Protein AF-H9VU49-F1 (afdb_monomer_lite)

Radius of gyration: 14.37 Å; chains: 1; bounding box: 32×24×34 Å

Foldseek 3Di:
DADPVRLQVVQVVVVHHPVNSVVVVCVLQFDKDFLVVCVCQLAPVPNPRHHNPVDDPVVSVVSCVQNPNDDNRRPIDRSHD

pLDDT: mean 96.53, std 3.62, range [72.75, 98.81]

Secondary structure (DSSP, 8-state):
---HHHHHHHHHTTT--HHHHHHHHGGGGSSEEEHHHHHHHHH-TTSSS---TTS-HHHHHHHHHHS-SSS-TT-EEES--

InterPro domains:
  IPR000823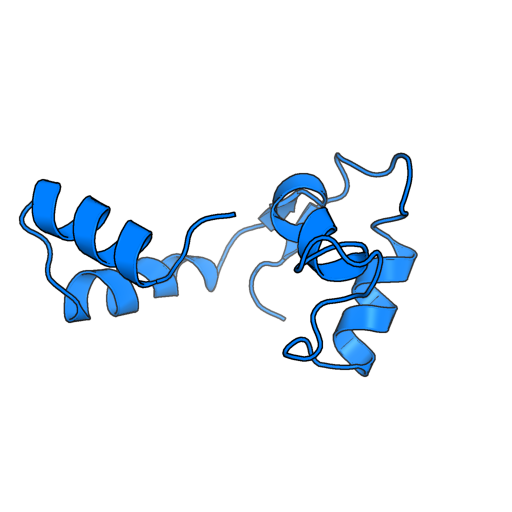 Plant peroxidase [PTHR31388] (1-80)
  IPR002016 Haem peroxidase [PF00141] (2-80)
  IPR002016 Haem peroxidase [PS50873] (1-81)
  IPR010255 Haem peroxidase superfamily [SSF48113] (2-80)
  IPR019793 Peroxidases heam-ligand binding site [PS00435] (20-30)

Sequence (81 aa):
NSTLQTLITKFKRQGLDDVDLVALSGSHTIGQSRCTSFKQRLYNQSGNGQPDFTLDKPYYSELKTRCPNSGGDNNLFPLDF

Organism: Pinus taeda (NCBI:txid3352)

Struc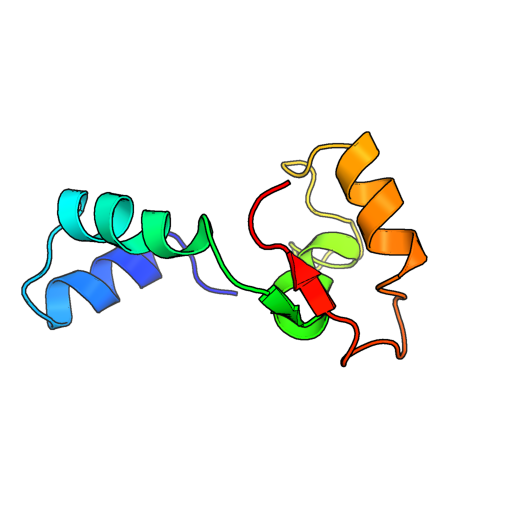ture (mmCIF, N/CA/C/O backbone):
data_AF-H9VU49-F1
#
_entry.id   AF-H9VU49-F1
#
loop_
_atom_site.group_PDB
_atom_site.id
_atom_site.type_symbol
_atom_site.label_atom_id
_atom_site.label_alt_id
_atom_site.label_comp_id
_atom_site.label_asym_id
_atom_site.label_entity_id
_atom_site.label_seq_id
_atom_site.pdbx_PDB_ins_code
_atom_site.Cartn_x
_atom_site.Cartn_y
_atom_site.Cartn_z
_atom_site.occupancy
_atom_site.B_iso_or_equiv
_atom_site.auth_seq_id
_atom_site.auth_comp_id
_atom_site.auth_asym_id
_atom_site.auth_atom_id
_atom_site.pdbx_PDB_model_num
ATOM 1 N N . ASN A 1 1 ? 6.030 6.333 3.753 1.00 72.75 1 ASN A N 1
ATOM 2 C CA . ASN A 1 1 ? 5.449 5.092 4.311 1.00 72.75 1 ASN A CA 1
ATOM 3 C C . ASN A 1 1 ? 4.916 5.366 5.725 1.00 72.75 1 ASN A C 1
ATOM 5 O O . ASN A 1 1 ? 5.512 6.199 6.397 1.00 72.75 1 ASN A O 1
ATOM 9 N N . SER A 1 2 ? 3.813 4.743 6.161 1.00 91.12 2 SER A N 1
ATOM 10 C CA . SER A 1 2 ? 3.295 4.827 7.545 1.00 91.12 2 SER A CA 1
ATOM 11 C C . SER A 1 2 ? 3.366 3.444 8.191 1.00 91.12 2 SER A C 1
ATOM 13 O O . SER A 1 2 ? 2.980 2.466 7.562 1.00 91.12 2 SER A O 1
ATOM 15 N N . THR A 1 3 ? 3.823 3.348 9.440 1.00 95.31 3 THR A N 1
ATOM 16 C CA . THR A 1 3 ? 3.764 2.084 10.197 1.00 95.31 3 THR A CA 1
ATOM 17 C C . THR A 1 3 ? 2.339 1.802 10.678 1.00 95.31 3 THR A C 1
ATOM 19 O O . THR A 1 3 ? 1.540 2.733 10.802 1.00 95.31 3 THR A O 1
ATOM 22 N N . LEU A 1 4 ? 2.033 0.548 11.036 1.00 96.75 4 LEU A N 1
ATOM 23 C CA . LEU A 1 4 ? 0.748 0.193 11.657 1.00 96.75 4 LEU A CA 1
ATOM 24 C C . LEU A 1 4 ? 0.465 1.055 12.898 1.00 96.75 4 LEU A C 1
ATOM 26 O O . LEU A 1 4 ? -0.610 1.634 13.012 1.00 96.75 4 LEU A O 1
ATOM 30 N N . GLN A 1 5 ? 1.465 1.250 13.764 1.00 98.19 5 GLN A N 1
ATOM 31 C CA . GLN A 1 5 ? 1.345 2.125 14.934 1.00 98.19 5 GLN A CA 1
ATOM 32 C C . GLN A 1 5 ? 0.979 3.570 14.559 1.00 98.19 5 GLN A C 1
ATOM 34 O O . GLN A 1 5 ? 0.204 4.217 15.259 1.00 98.19 5 GLN A O 1
ATOM 39 N N . THR A 1 6 ? 1.506 4.082 13.441 1.00 98.19 6 THR A N 1
ATOM 40 C CA . THR A 1 6 ? 1.154 5.422 12.945 1.00 98.19 6 THR A CA 1
ATOM 41 C C . THR A 1 6 ? -0.309 5.485 12.510 1.00 98.19 6 THR A C 1
ATOM 43 O O . THR A 1 6 ? -0.979 6.479 12.786 1.00 98.19 6 THR A O 1
ATOM 46 N N . LEU A 1 7 ? -0.808 4.445 11.835 1.00 98.38 7 LEU A N 1
ATOM 47 C CA . LEU A 1 7 ? -2.208 4.361 11.412 1.00 98.38 7 LEU A CA 1
ATOM 48 C C . LEU A 1 7 ? -3.144 4.273 12.621 1.00 98.38 7 LEU A C 1
ATOM 50 O O . LEU A 1 7 ? -4.052 5.092 12.723 1.00 98.38 7 LEU A O 1
ATOM 54 N N . ILE A 1 8 ? -2.849 3.393 13.581 1.00 98.56 8 ILE A N 1
ATOM 55 C CA . ILE A 1 8 ? -3.595 3.269 14.844 1.00 98.56 8 ILE A CA 1
ATOM 56 C C . ILE A 1 8 ? -3.673 4.622 15.561 1.00 98.56 8 ILE A C 1
ATOM 58 O O . ILE A 1 8 ? -4.754 5.080 15.919 1.00 98.56 8 ILE A O 1
ATOM 62 N N . THR A 1 9 ? -2.543 5.320 15.718 1.00 98.50 9 THR A N 1
ATOM 63 C CA . THR A 1 9 ? -2.523 6.645 16.357 1.00 98.50 9 THR A CA 1
ATOM 64 C C . THR A 1 9 ? -3.381 7.665 15.602 1.00 98.50 9 THR A C 1
ATOM 66 O O . THR A 1 9 ? -4.053 8.486 16.225 1.00 98.50 9 THR A O 1
ATOM 69 N N . LYS A 1 10 ? -3.384 7.639 14.264 1.00 98.44 10 LYS A N 1
ATOM 70 C CA . LYS A 1 10 ? -4.210 8.546 13.451 1.00 98.44 10 LYS A CA 1
ATOM 71 C C . LYS A 1 10 ? -5.705 8.256 13.596 1.00 98.44 10 LYS A C 1
ATOM 73 O O . LYS A 1 10 ? -6.467 9.211 13.710 1.00 98.44 10 LYS A O 1
ATOM 78 N N . PHE A 1 11 ? -6.103 6.987 13.631 1.00 98.62 11 PHE A N 1
ATOM 79 C CA . PHE A 1 11 ? -7.498 6.576 13.815 1.00 98.62 11 PHE A CA 1
ATOM 80 C C . PHE A 1 11 ? -7.992 6.903 15.229 1.00 98.62 11 PHE A C 1
ATOM 82 O O . PHE A 1 11 ? -9.016 7.567 15.372 1.00 98.62 11 PHE A O 1
ATOM 89 N N . LYS A 1 12 ? -7.187 6.619 16.264 1.00 98.56 12 LYS A N 1
ATOM 90 C CA . LYS A 1 12 ? -7.500 6.982 17.659 1.00 98.56 12 LYS A CA 1
ATOM 91 C C . LYS A 1 12 ? -7.715 8.480 17.852 1.00 98.56 12 LYS A C 1
ATOM 93 O O . LYS A 1 12 ? -8.588 8.888 18.610 1.00 98.56 12 LYS A O 1
ATOM 98 N N . ARG A 1 13 ? -6.979 9.324 17.118 1.00 98.62 13 ARG A N 1
ATOM 99 C CA . ARG A 1 13 ? -7.196 10.784 17.113 1.00 98.62 13 ARG A CA 1
ATOM 100 C C . ARG A 1 13 ? -8.551 11.213 16.540 1.00 98.62 13 ARG A C 1
ATOM 102 O O . ARG A 1 13 ? -8.944 12.348 16.781 1.00 98.62 13 ARG A O 1
ATOM 109 N N . GLN A 1 14 ? -9.221 10.352 15.778 1.00 98.50 14 GLN A N 1
ATOM 110 C CA . GLN A 1 14 ? -10.578 10.559 15.262 1.00 98.50 14 GLN A CA 1
ATOM 111 C C . GLN A 1 14 ? -11.645 9.836 16.103 1.00 98.50 14 GLN A C 1
ATOM 113 O O . GLN A 1 14 ? -12.807 9.823 15.716 1.00 98.50 14 GLN A O 1
ATOM 118 N N . GLY A 1 15 ? -11.271 9.238 17.240 1.00 98.69 15 GLY A N 1
ATOM 119 C CA . GLY A 1 15 ? -12.187 8.450 18.069 1.00 98.69 15 GLY A CA 1
ATOM 120 C C . GLY A 1 15 ? -12.476 7.047 17.529 1.00 98.69 15 GLY A C 1
ATOM 121 O O . GLY A 1 15 ? -13.431 6.431 17.984 1.00 98.69 15 GLY A O 1
ATOM 122 N N . LEU A 1 16 ? -11.665 6.560 16.584 1.00 98.81 16 LEU A N 1
ATOM 123 C CA . LEU A 1 16 ? -11.784 5.233 15.980 1.00 98.81 16 LEU A CA 1
ATOM 124 C C . LEU A 1 16 ? -10.768 4.263 16.588 1.00 98.81 16 LEU A C 1
ATOM 126 O O . LEU A 1 16 ? -9.628 4.651 16.877 1.00 98.81 16 LEU A O 1
ATOM 130 N N . ASP A 1 17 ? -11.164 3.009 16.769 1.00 98.44 17 ASP A N 1
ATOM 131 C CA . ASP A 1 17 ? -10.322 1.970 17.358 1.00 98.44 17 ASP A CA 1
ATOM 132 C C . ASP A 1 17 ? -9.609 1.089 16.308 1.00 98.44 17 ASP A C 1
ATOM 134 O O . ASP A 1 17 ? -9.532 1.407 15.116 1.00 98.44 17 ASP A O 1
ATOM 138 N N . ASP A 1 18 ? -8.997 -0.003 16.770 1.00 98.38 18 ASP A N 1
ATOM 139 C CA . ASP A 1 18 ? -8.245 -0.914 15.907 1.00 98.38 18 ASP A CA 1
ATOM 140 C C . ASP A 1 18 ? -9.184 -1.750 15.008 1.00 98.38 18 ASP A C 1
ATOM 142 O O . ASP A 1 18 ? -8.798 -2.119 13.895 1.00 98.38 18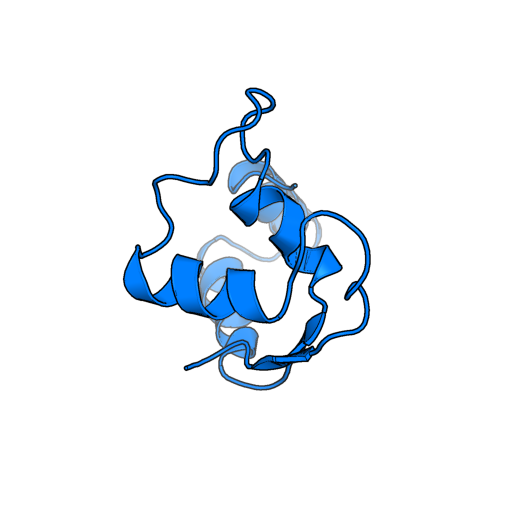 ASP A O 1
ATOM 146 N N . VAL A 1 19 ? -10.424 -2.010 15.448 1.00 98.62 19 VAL A N 1
ATOM 147 C CA . VAL A 1 19 ? -11.460 -2.677 14.643 1.00 98.62 19 VAL A CA 1
ATOM 148 C C . VAL A 1 19 ? -11.908 -1.748 13.522 1.00 98.62 19 VAL A C 1
ATOM 150 O O . VAL A 1 19 ? -11.970 -2.184 12.373 1.00 98.62 19 VAL A O 1
ATOM 153 N N . ASP A 1 20 ? -12.129 -0.468 13.819 1.00 98.75 20 ASP A N 1
ATOM 154 C CA . ASP A 1 20 ? -12.469 0.543 12.815 1.00 98.75 20 ASP A CA 1
ATOM 155 C C . ASP A 1 20 ? -11.371 0.684 11.754 1.00 98.75 20 ASP A C 1
ATOM 157 O O . ASP A 1 20 ? -11.667 0.764 10.561 1.00 98.75 20 ASP A O 1
ATOM 161 N N . LEU A 1 21 ? -10.094 0.673 12.159 1.00 98.56 21 LEU A N 1
ATOM 162 C CA . LEU A 1 21 ? -8.967 0.692 11.222 1.00 98.56 21 LEU A CA 1
ATOM 163 C C . LEU A 1 21 ? -9.031 -0.481 10.240 1.00 98.56 21 LEU A C 1
ATOM 165 O O . LEU A 1 21 ? -8.892 -0.277 9.031 1.00 98.56 21 LEU A O 1
ATOM 169 N N . VAL A 1 22 ? -9.236 -1.700 10.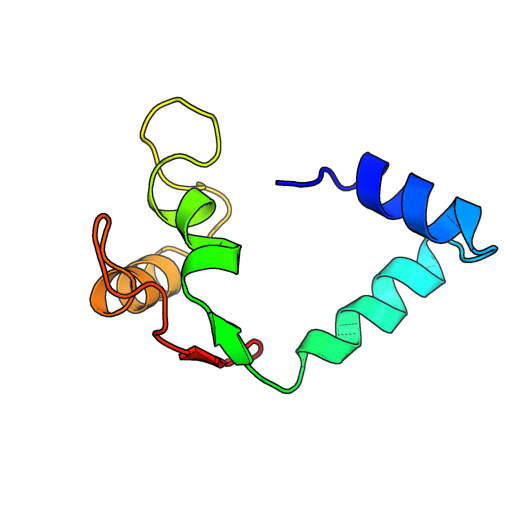741 1.00 98.50 22 VAL A N 1
ATOM 170 C CA . VAL A 1 22 ? -9.310 -2.900 9.897 1.00 98.50 22 VAL A CA 1
ATOM 171 C C . VAL A 1 22 ? -10.556 -2.866 9.011 1.00 98.50 22 VAL A C 1
ATOM 173 O O . VAL A 1 22 ? -10.442 -3.052 7.800 1.00 98.50 22 VAL A O 1
ATOM 176 N N . ALA A 1 23 ? -11.726 -2.567 9.580 1.00 98.62 23 ALA A N 1
ATOM 177 C CA . ALA A 1 23 ? -12.994 -2.524 8.857 1.00 98.62 23 ALA A CA 1
ATOM 178 C C . ALA A 1 23 ? -12.982 -1.473 7.735 1.00 98.62 23 ALA A C 1
ATOM 180 O O . ALA A 1 23 ? -13.325 -1.778 6.593 1.00 98.62 23 ALA A O 1
ATOM 181 N N . LEU A 1 24 ? -12.517 -0.252 8.020 1.00 98.38 24 LEU A N 1
ATOM 182 C CA . LEU A 1 24 ? -12.455 0.830 7.033 1.00 98.38 24 LEU A CA 1
ATOM 183 C C . LEU A 1 24 ? -11.365 0.608 5.980 1.00 98.38 24 LEU A C 1
ATOM 185 O O . LEU A 1 24 ? -11.523 1.046 4.838 1.00 98.38 24 LEU A O 1
ATOM 189 N N . SER A 1 25 ? -10.295 -0.121 6.309 1.00 98.19 25 SER A N 1
ATOM 190 C CA . SER A 1 25 ? -9.300 -0.549 5.313 1.00 98.19 25 SER A CA 1
ATOM 191 C C . SER A 1 25 ? -9.895 -1.487 4.256 1.00 98.19 25 SER A C 1
ATOM 193 O O . SER A 1 25 ? -9.381 -1.544 3.141 1.00 98.19 25 SER A O 1
ATOM 195 N N . GLY A 1 26 ? -11.013 -2.158 4.561 1.00 98.06 26 GLY A N 1
ATOM 196 C CA . GLY A 1 26 ? -11.784 -2.946 3.597 1.00 98.06 26 GLY A CA 1
ATOM 197 C C . GLY A 1 26 ? -12.328 -2.133 2.416 1.00 98.06 26 GLY A C 1
ATOM 198 O O . GLY A 1 26 ? -12.607 -2.704 1.368 1.00 98.06 26 GLY A O 1
ATOM 199 N N . SER A 1 27 ? -12.403 -0.799 2.520 1.00 97.94 27 SER A N 1
ATOM 200 C CA . SER A 1 27 ? -12.759 0.077 1.388 1.00 97.94 27 SER A CA 1
ATOM 201 C C . SER A 1 27 ? -11.818 -0.058 0.182 1.00 97.94 27 SER A C 1
ATOM 203 O O . SER A 1 27 ? -12.203 0.288 -0.933 1.00 97.94 27 SER A O 1
ATOM 205 N N . HIS A 1 28 ? -10.622 -0.623 0.374 1.00 97.81 28 HIS A N 1
ATOM 206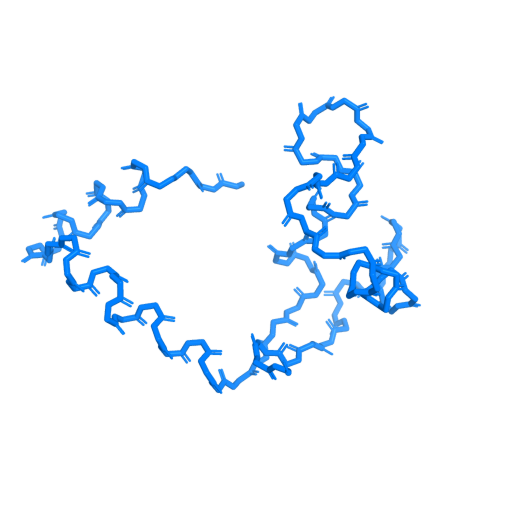 C CA . HIS A 1 28 ? -9.706 -0.973 -0.708 1.00 97.81 28 HIS A CA 1
ATOM 207 C C . HIS A 1 28 ? -10.144 -2.188 -1.551 1.00 97.81 28 HIS A C 1
ATOM 209 O O . HIS A 1 28 ? -9.472 -2.494 -2.526 1.00 97.81 28 HIS A O 1
ATOM 215 N N . THR A 1 29 ? -11.270 -2.846 -1.254 1.00 98.00 29 THR A N 1
ATOM 216 C CA . THR A 1 29 ? -11.855 -3.878 -2.142 1.00 98.00 29 THR A CA 1
ATOM 217 C C . THR A 1 29 ? -12.362 -3.307 -3.480 1.00 98.00 29 THR A C 1
ATOM 219 O O . THR A 1 29 ? -12.651 -4.031 -4.427 1.00 98.00 29 THR A O 1
ATOM 222 N N . ILE A 1 30 ? -12.462 -1.976 -3.592 1.00 96.56 30 ILE A N 1
ATOM 223 C CA . ILE A 1 30 ? -12.801 -1.268 -4.829 1.00 96.56 30 ILE A CA 1
ATOM 224 C C . ILE A 1 30 ? -11.810 -0.134 -5.113 1.00 96.56 30 ILE A C 1
ATOM 226 O O . ILE A 1 30 ? -11.103 0.357 -4.233 1.00 96.56 30 ILE A O 1
ATOM 230 N N . GLY A 1 31 ? -11.809 0.341 -6.359 1.00 97.19 31 GLY A N 1
ATOM 231 C CA . GLY A 1 31 ? -11.029 1.503 -6.778 1.00 97.19 31 GLY A CA 1
ATOM 232 C C . GLY A 1 31 ? -9.610 1.165 -7.232 1.00 97.19 31 GLY A C 1
ATOM 233 O O . GLY A 1 31 ? -9.266 0.015 -7.508 1.00 97.19 31 GLY A O 1
ATOM 234 N N . GLN A 1 32 ? -8.795 2.209 -7.392 1.00 97.88 32 GLN A N 1
ATOM 235 C CA . GLN A 1 32 ? -7.465 2.107 -7.984 1.00 97.88 32 GLN A CA 1
ATOM 236 C C . GLN A 1 32 ? -6.436 2.923 -7.205 1.00 97.88 32 GLN A C 1
ATOM 238 O O . GLN A 1 32 ? -6.742 3.973 -6.639 1.00 97.88 32 GLN A O 1
ATOM 243 N N . SER A 1 33 ? -5.185 2.470 -7.242 1.00 97.31 33 SER A N 1
ATOM 244 C CA . SER A 1 33 ? -4.030 3.200 -6.734 1.00 97.31 33 SER A CA 1
ATOM 245 C C . SER A 1 33 ? -3.060 3.550 -7.856 1.00 97.31 33 SER A C 1
ATOM 247 O O . SER A 1 33 ? -2.901 2.822 -8.838 1.00 97.31 33 SER A O 1
ATOM 249 N N . ARG A 1 34 ? -2.399 4.698 -7.708 1.00 98.00 34 ARG A N 1
ATOM 250 C CA . ARG A 1 34 ? -1.280 5.088 -8.565 1.00 98.00 34 ARG A CA 1
ATOM 251 C C . ARG A 1 34 ? -0.023 4.342 -8.139 1.00 98.00 34 ARG A C 1
ATOM 253 O O . ARG A 1 34 ? 0.200 4.141 -6.947 1.00 98.00 34 ARG A O 1
ATOM 260 N N . CYS A 1 35 ? 0.843 4.051 -9.106 1.00 98.00 35 CYS A N 1
ATOM 261 C CA . CYS A 1 35 ? 2.175 3.482 -8.883 1.00 98.00 35 CYS A CA 1
ATOM 262 C C . CYS A 1 35 ? 2.947 4.199 -7.757 1.00 98.00 35 CYS A C 1
ATOM 264 O O . CYS A 1 35 ? 3.561 3.546 -6.916 1.00 98.00 35 CYS A O 1
ATOM 266 N N . THR A 1 36 ? 2.859 5.530 -7.648 1.00 97.06 36 THR A N 1
ATOM 267 C CA . THR A 1 36 ? 3.534 6.297 -6.581 1.00 97.06 36 THR A CA 1
ATOM 268 C C . THR A 1 36 ? 3.130 5.904 -5.160 1.00 97.06 36 THR A C 1
ATOM 270 O O . THR A 1 36 ? 3.955 6.0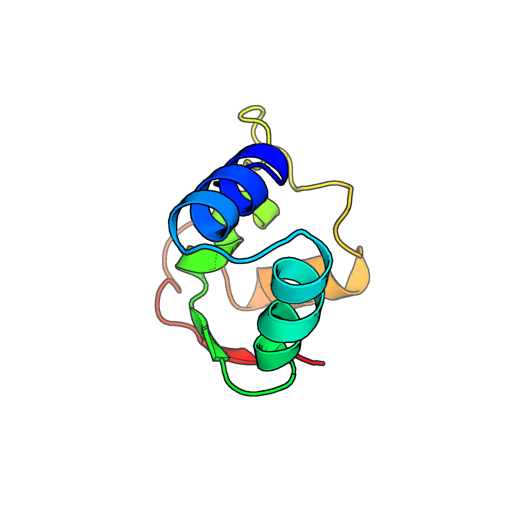19 -4.254 1.00 97.06 36 THR A O 1
ATOM 273 N N . SER A 1 37 ? 1.910 5.403 -4.950 1.00 96.50 37 SER A N 1
ATOM 274 C CA . SER A 1 37 ? 1.420 5.003 -3.626 1.00 96.50 37 SER A CA 1
ATOM 275 C C . SER A 1 37 ? 2.154 3.784 -3.063 1.00 96.50 37 SER A C 1
ATOM 277 O O . SER A 1 37 ? 2.265 3.650 -1.846 1.00 96.50 37 SER A O 1
ATOM 279 N N . PHE A 1 38 ? 2.677 2.907 -3.928 1.00 96.44 38 PHE A N 1
ATOM 280 C CA . PHE A 1 38 ? 3.324 1.655 -3.520 1.00 96.44 38 PHE A CA 1
ATOM 281 C C . PHE A 1 38 ? 4.715 1.425 -4.130 1.00 96.44 38 PHE A C 1
ATOM 283 O O . PHE A 1 38 ? 5.383 0.478 -3.725 1.00 96.44 38 PHE A O 1
ATOM 290 N N . LYS A 1 39 ? 5.207 2.282 -5.041 1.00 97.12 39 LYS A N 1
ATOM 291 C CA . LYS A 1 39 ? 6.512 2.141 -5.727 1.00 97.12 39 LYS A CA 1
ATOM 292 C C . LYS A 1 39 ? 7.671 1.882 -4.765 1.00 97.12 39 LYS A C 1
ATOM 294 O O . LYS A 1 39 ? 8.549 1.079 -5.066 1.00 97.12 39 LYS A O 1
ATOM 299 N N . GLN A 1 40 ? 7.653 2.502 -3.584 1.00 96.25 40 GLN A N 1
ATOM 300 C CA . GLN A 1 40 ? 8.666 2.260 -2.556 1.00 96.25 40 GLN A CA 1
ATOM 301 C C . GLN A 1 40 ? 8.781 0.765 -2.200 1.00 96.25 40 GLN A C 1
ATOM 303 O O . GLN A 1 40 ? 9.896 0.269 -2.063 1.00 96.25 40 GLN A O 1
ATOM 308 N N . ARG A 1 41 ? 7.662 0.027 -2.149 1.00 97.12 41 ARG A N 1
ATOM 309 C CA . ARG A 1 41 ? 7.649 -1.422 -1.891 1.00 97.12 41 ARG A CA 1
ATOM 310 C C . ARG A 1 41 ? 8.347 -2.231 -2.981 1.00 97.12 41 ARG A C 1
ATOM 312 O O . ARG A 1 41 ? 8.858 -3.304 -2.699 1.00 97.12 41 ARG A O 1
ATOM 319 N N . LEU A 1 42 ? 8.395 -1.739 -4.217 1.00 97.62 42 LEU A N 1
ATOM 320 C CA . LEU A 1 42 ? 8.993 -2.475 -5.334 1.00 97.62 42 LEU A CA 1
ATOM 321 C C . LEU A 1 42 ? 10.520 -2.332 -5.415 1.00 97.62 42 LEU A C 1
ATOM 323 O O . LEU A 1 42 ? 11.175 -3.162 -6.054 1.00 97.62 42 LEU A O 1
ATOM 327 N N . TYR A 1 43 ? 11.078 -1.283 -4.802 1.00 97.31 43 TYR A N 1
ATOM 328 C CA . TYR A 1 43 ? 12.466 -0.875 -5.047 1.00 97.31 43 TYR A CA 1
ATOM 329 C C . TYR A 1 43 ? 13.276 -0.532 -3.800 1.00 97.31 43 TYR A C 1
ATOM 331 O O . TYR A 1 43 ? 14.492 -0.687 -3.830 1.00 97.31 43 TYR A O 1
ATOM 339 N N . ASN A 1 44 ? 12.661 -0.004 -2.739 1.00 96.06 44 ASN A N 1
ATOM 340 C CA . ASN A 1 44 ? 13.416 0.518 -1.601 1.00 96.06 44 ASN A CA 1
ATOM 341 C C . ASN A 1 44 ? 12.582 0.610 -0.311 1.00 96.06 44 ASN A C 1
ATOM 343 O O . ASN A 1 44 ? 12.528 1.659 0.341 1.00 96.06 44 ASN A O 1
ATOM 347 N N . GLN A 1 45 ? 11.890 -0.473 0.051 1.00 94.50 45 GLN A N 1
ATOM 348 C CA . GLN A 1 45 ? 10.966 -0.468 1.192 1.00 94.50 45 GLN A CA 1
ATOM 349 C C . GLN A 1 45 ? 11.685 -0.129 2.501 1.00 94.50 45 GLN A C 1
ATOM 351 O O . GLN A 1 45 ? 11.205 0.701 3.273 1.00 94.50 45 GLN A O 1
ATOM 356 N N . SER A 1 46 ? 12.857 -0.731 2.705 1.00 93.62 46 SER A N 1
ATOM 357 C CA . SER A 1 46 ? 13.647 -0.620 3.935 1.00 93.62 46 SER A CA 1
ATOM 358 C C . SER A 1 46 ? 14.866 0.300 3.802 1.00 93.62 46 SER A C 1
ATOM 360 O O . SER A 1 46 ? 15.745 0.269 4.656 1.00 93.62 46 SER A O 1
ATOM 362 N N . GLY A 1 47 ? 14.963 1.098 2.732 1.00 93.94 47 GLY A N 1
ATOM 363 C CA . GLY A 1 47 ? 16.105 2.000 2.518 1.00 93.94 47 GLY A CA 1
ATOM 364 C C . GLY A 1 47 ? 17.394 1.317 2.030 1.00 93.94 47 GLY A C 1
ATOM 365 O O . GLY A 1 47 ? 18.426 1.971 1.934 1.00 93.94 47 GLY A O 1
ATOM 366 N N . ASN A 1 48 ? 17.347 0.021 1.715 1.00 95.19 48 ASN A N 1
ATOM 367 C CA . ASN A 1 48 ? 18.487 -0.809 1.309 1.00 95.19 48 ASN A CA 1
ATOM 368 C C . ASN A 1 48 ? 18.525 -1.137 -0.200 1.00 95.19 48 ASN A C 1
ATOM 370 O O . ASN A 1 48 ? 19.276 -2.015 -0.620 1.00 95.19 48 ASN A O 1
ATOM 374 N N . GLY A 1 49 ? 17.688 -0.486 -1.011 1.00 95.62 49 GLY A N 1
ATOM 375 C CA . GLY A 1 49 ? 17.571 -0.743 -2.451 1.00 95.62 49 GLY A CA 1
ATOM 376 C C . GLY A 1 49 ? 16.951 -2.100 -2.806 1.00 95.62 49 GLY A C 1
ATOM 377 O O . GLY A 1 49 ? 17.094 -2.551 -3.941 1.00 95.62 49 GLY A O 1
ATOM 378 N N . GLN A 1 50 ? 16.299 -2.765 -1.847 1.00 95.69 50 GLN A N 1
ATOM 379 C CA . GLN A 1 50 ? 15.621 -4.045 -2.051 1.00 95.69 50 GLN A CA 1
ATOM 380 C C . GLN A 1 50 ? 14.092 -3.879 -2.057 1.00 95.69 50 GLN A C 1
ATOM 382 O O . GLN A 1 50 ? 13.558 -2.954 -1.424 1.00 95.69 50 GLN A O 1
ATOM 387 N N . PRO A 1 51 ? 13.368 -4.774 -2.759 1.00 96.62 51 PRO A N 1
ATOM 388 C CA . PRO A 1 51 ? 11.917 -4.836 -2.667 1.00 96.62 51 PRO A CA 1
ATOM 389 C C . PRO A 1 51 ? 11.461 -5.269 -1.268 1.00 96.62 51 PRO A C 1
ATOM 391 O O . PRO A 1 51 ? 12.216 -5.819 -0.468 1.00 96.62 51 PRO A O 1
ATOM 394 N N . ASP A 1 52 ? 10.187 -5.040 -0.992 1.00 97.12 52 ASP A N 1
ATOM 395 C CA . ASP A 1 52 ? 9.496 -5.565 0.171 1.00 97.12 52 ASP A CA 1
ATOM 396 C C . ASP A 1 52 ? 9.340 -7.089 0.062 1.00 97.12 52 ASP A C 1
ATOM 398 O O . ASP A 1 52 ? 8.594 -7.587 -0.780 1.00 97.12 52 ASP A O 1
ATOM 402 N N . PHE A 1 53 ? 10.017 -7.831 0.939 1.00 96.19 53 PHE A N 1
ATOM 403 C CA . PHE A 1 53 ? 9.959 -9.295 0.967 1.00 96.19 53 PHE A CA 1
ATOM 404 C C . PHE A 1 53 ? 8.622 -9.861 1.470 1.00 96.19 53 PHE A C 1
ATOM 406 O O . PHE A 1 53 ? 8.414 -11.068 1.382 1.00 96.19 53 PHE A O 1
ATOM 413 N N . THR A 1 54 ? 7.720 -9.019 1.988 1.00 96.31 54 THR A N 1
ATOM 414 C CA . THR A 1 54 ? 6.354 -9.428 2.363 1.00 96.31 54 THR A CA 1
ATOM 415 C C . THR A 1 54 ? 5.383 -9.425 1.180 1.00 96.31 54 THR A C 1
ATOM 417 O O . THR A 1 54 ? 4.258 -9.902 1.311 1.00 96.31 54 THR A O 1
ATOM 420 N N . LEU A 1 55 ? 5.785 -8.873 0.030 1.00 96.38 55 LEU A N 1
ATOM 421 C CA . LEU A 1 55 ? 4.975 -8.866 -1.183 1.00 96.38 55 LEU A CA 1
ATOM 422 C C . LEU A 1 55 ? 5.091 -10.213 -1.906 1.00 96.38 55 LEU A C 1
ATOM 424 O O . LEU A 1 55 ? 6.193 -10.732 -2.092 1.00 96.38 55 LEU A O 1
ATOM 428 N N . ASP A 1 56 ? 3.955 -10.758 -2.342 1.00 97.12 56 ASP A N 1
ATOM 429 C CA . ASP A 1 56 ? 3.923 -11.978 -3.146 1.00 97.12 56 ASP A CA 1
ATOM 430 C C . ASP A 1 56 ? 4.774 -11.832 -4.423 1.00 97.12 56 ASP A C 1
ATOM 432 O O . ASP A 1 56 ? 4.770 -10.787 -5.075 1.00 97.12 56 ASP A O 1
ATOM 436 N N . LYS A 1 57 ? 5.543 -12.870 -4.771 1.00 96.50 57 LYS A N 1
ATOM 437 C CA . LYS A 1 57 ? 6.554 -12.803 -5.842 1.00 96.50 57 LYS A CA 1
ATOM 438 C C . LYS A 1 57 ? 5.936 -12.707 -7.248 1.00 96.50 57 LYS A C 1
ATOM 440 O O . LYS A 1 57 ? 6.397 -11.859 -8.023 1.00 96.50 57 LYS A O 1
ATOM 445 N N . PRO A 1 58 ? 4.943 -13.543 -7.616 1.00 96.50 58 PRO A N 1
ATOM 446 C CA . PRO A 1 58 ? 4.147 -13.339 -8.823 1.00 96.50 58 PRO A CA 1
ATOM 447 C C . PRO A 1 58 ? 3.573 -11.925 -8.917 1.00 96.50 58 PRO A C 1
ATOM 449 O O . PRO A 1 58 ? 3.847 -11.228 -9.897 1.00 96.50 58 PRO A O 1
ATOM 452 N N . TYR A 1 59 ? 2.879 -11.460 -7.874 1.00 96.00 59 TYR A N 1
ATOM 453 C CA . TYR A 1 59 ? 2.234 -10.147 -7.907 1.00 96.00 59 TYR A CA 1
ATOM 454 C C . TYR A 1 59 ? 3.244 -8.995 -7.990 1.00 96.00 59 TYR A C 1
ATOM 456 O O . TYR A 1 59 ? 3.082 -8.057 -8.768 1.00 96.00 59 TYR A O 1
ATOM 464 N N . TYR A 1 60 ? 4.364 -9.096 -7.272 1.00 97.00 60 TYR A N 1
ATOM 465 C CA . TYR A 1 60 ? 5.500 -8.187 -7.415 1.00 97.00 60 TYR A CA 1
ATOM 466 C C . TYR A 1 60 ? 5.966 -8.073 -8.868 1.00 97.00 60 TYR A C 1
ATOM 468 O O . TYR A 1 60 ? 6.208 -6.966 -9.355 1.00 97.00 60 TYR A O 1
ATOM 476 N N . SER A 1 61 ? 6.104 -9.214 -9.547 1.00 96.31 61 SER A N 1
ATOM 477 C CA . SER A 1 61 ? 6.594 -9.272 -10.922 1.00 96.31 61 SER A CA 1
ATOM 478 C C . SER A 1 61 ? 5.615 -8.580 -11.863 1.00 96.31 61 SER A C 1
ATOM 480 O O . SER A 1 61 ? 6.043 -7.770 -12.682 1.00 96.31 61 SER A O 1
ATOM 482 N N . GLU A 1 62 ? 4.312 -8.812 -11.682 1.00 95.25 62 GLU A N 1
ATOM 483 C CA . GLU A 1 62 ? 3.252 -8.121 -12.417 1.00 95.25 62 GLU A CA 1
ATOM 484 C C . GLU A 1 62 ? 3.307 -6.604 -12.203 1.00 95.25 62 GLU A C 1
ATOM 486 O O . GLU A 1 62 ? 3.428 -5.848 -13.171 1.00 95.25 62 GLU A O 1
ATOM 491 N N . LEU A 1 63 ? 3.312 -6.142 -10.948 1.00 97.12 63 LEU A N 1
ATOM 492 C CA . LEU A 1 63 ? 3.370 -4.716 -10.623 1.00 97.12 63 LEU A CA 1
ATOM 493 C C . LEU A 1 63 ? 4.590 -4.042 -11.261 1.00 97.12 63 LEU A C 1
ATOM 495 O O . LEU A 1 63 ? 4.476 -2.949 -11.823 1.00 97.12 63 LEU A O 1
ATOM 499 N N . LYS A 1 64 ? 5.751 -4.707 -11.240 1.00 96.62 64 LYS A N 1
ATOM 500 C CA . LYS A 1 64 ? 6.998 -4.178 -11.806 1.00 96.62 64 LYS A CA 1
ATOM 501 C C . LYS A 1 64 ? 6.944 -3.943 -13.315 1.00 96.62 64 LYS A C 1
ATOM 503 O O . LYS A 1 64 ? 7.636 -3.046 -13.791 1.00 96.62 64 LYS A O 1
ATOM 508 N N . THR A 1 65 ? 6.138 -4.703 -14.063 1.00 96.38 65 THR A N 1
ATOM 509 C CA . THR A 1 65 ? 6.008 -4.517 -15.524 1.00 96.38 65 THR A CA 1
ATOM 510 C C . THR A 1 65 ? 5.410 -3.157 -15.876 1.00 96.38 65 THR A C 1
ATOM 512 O O . THR A 1 65 ? 5.775 -2.556 -16.885 1.00 96.38 65 THR A O 1
ATOM 515 N N . ARG A 1 66 ? 4.514 -2.647 -15.023 1.00 96.62 66 ARG A N 1
ATOM 516 C CA . ARG A 1 66 ? 3.765 -1.404 -15.246 1.00 96.62 66 ARG A CA 1
ATOM 517 C C . ARG A 1 66 ? 4.137 -0.285 -14.272 1.00 96.62 66 ARG A C 1
ATOM 519 O O . ARG A 1 66 ? 3.687 0.838 -14.463 1.00 96.62 66 ARG A O 1
ATOM 526 N N . CYS A 1 67 ? 4.943 -0.541 -13.250 1.00 98.06 67 CYS A N 1
ATOM 527 C CA . CYS A 1 67 ? 5.411 0.458 -12.287 1.00 98.06 67 CYS A CA 1
ATOM 528 C C . CYS A 1 67 ? 6.949 0.464 -12.261 1.00 98.06 67 CYS A C 1
ATOM 530 O O . CYS A 1 67 ? 7.534 -0.053 -11.311 1.00 98.06 67 CYS A O 1
ATOM 532 N N . PRO A 1 68 ? 7.614 1.000 -13.309 1.00 96.69 68 PRO A N 1
ATOM 533 C CA . PRO A 1 68 ? 9.071 1.017 -13.417 1.00 96.69 68 PRO A CA 1
ATOM 534 C C . PRO A 1 68 ? 9.729 1.917 -12.357 1.00 96.69 68 PRO A C 1
ATOM 536 O O . PRO A 1 68 ? 9.098 2.804 -11.776 1.00 96.69 68 PRO A O 1
ATOM 539 N N . ASN A 1 69 ? 11.038 1.725 -12.142 1.00 95.62 69 ASN A N 1
ATOM 540 C CA . ASN A 1 69 ? 11.800 2.460 -11.123 1.00 95.62 69 ASN A CA 1
ATOM 541 C C . ASN A 1 69 ? 11.800 3.975 -11.394 1.00 95.62 69 ASN A C 1
ATOM 543 O O . ASN A 1 69 ? 11.739 4.780 -10.471 1.00 95.62 69 ASN A O 1
ATOM 547 N N . SER A 1 70 ? 11.797 4.359 -12.672 1.00 96.06 70 SER A N 1
ATOM 548 C CA . SER A 1 70 ? 11.640 5.738 -13.134 1.00 96.06 70 SER A CA 1
ATOM 549 C C . SER A 1 70 ? 10.465 5.828 -14.108 1.00 96.06 70 SER A C 1
ATOM 551 O O . SER A 1 70 ? 10.318 4.968 -14.976 1.00 96.06 70 SER A O 1
ATOM 553 N N . GLY A 1 71 ? 9.624 6.856 -13.957 1.00 95.81 71 GLY A N 1
ATOM 554 C CA . GLY A 1 71 ? 8.403 7.036 -14.747 1.00 95.81 71 GLY A CA 1
ATOM 555 C C . GLY A 1 71 ? 7.238 6.134 -14.316 1.00 95.81 71 GLY A C 1
ATOM 556 O O . GLY A 1 71 ? 7.276 5.484 -13.271 1.00 95.81 71 GLY A O 1
ATOM 557 N N . GLY A 1 72 ? 6.160 6.133 -15.107 1.00 96.44 72 GLY A N 1
ATOM 558 C CA . GLY A 1 72 ? 4.966 5.313 -14.847 1.00 96.44 72 GLY A CA 1
ATOM 559 C C . GLY A 1 72 ? 4.162 5.704 -13.600 1.00 96.44 72 GLY A C 1
ATOM 560 O O . GLY A 1 72 ? 3.268 4.971 -13.194 1.00 96.44 72 GLY A O 1
ATOM 561 N N . ASP A 1 73 ? 4.441 6.862 -12.997 1.00 96.75 73 ASP A N 1
ATOM 562 C CA . ASP A 1 73 ? 3.843 7.324 -11.734 1.00 96.75 73 ASP A CA 1
ATOM 563 C C . ASP A 1 73 ? 2.311 7.426 -11.762 1.00 96.75 73 ASP A C 1
ATOM 565 O O . ASP A 1 73 ? 1.646 7.300 -10.732 1.00 96.75 73 ASP A O 1
ATOM 569 N N . ASN A 1 74 ? 1.744 7.651 -12.946 1.00 97.94 74 ASN A N 1
ATOM 570 C CA . ASN A 1 74 ? 0.304 7.778 -13.158 1.00 97.94 74 ASN A CA 1
ATOM 571 C C . ASN A 1 74 ? -0.373 6.458 -13.531 1.00 97.94 74 ASN A C 1
ATOM 573 O O . ASN A 1 74 ? -1.590 6.441 -13.686 1.00 97.94 74 ASN A O 1
ATOM 577 N N . ASN A 1 75 ? 0.380 5.364 -13.669 1.00 98.19 75 ASN A N 1
ATOM 578 C CA . ASN A 1 75 ? -0.208 4.073 -13.994 1.00 98.19 75 ASN A CA 1
ATOM 579 C C . ASN A 1 75 ? -1.090 3.610 -12.833 1.00 98.19 75 ASN A C 1
ATOM 581 O O . ASN A 1 75 ? -0.674 3.649 -11.671 1.00 98.19 75 ASN A O 1
ATOM 585 N N . LEU A 1 76 ? -2.314 3.209 -13.179 1.00 97.69 76 LEU A N 1
ATOM 586 C CA . LEU A 1 76 ? -3.353 2.807 -12.240 1.00 97.69 76 LEU A CA 1
ATOM 587 C C . LEU A 1 76 ? -3.415 1.286 -12.117 1.00 97.69 76 LEU A C 1
ATOM 589 O O . LEU A 1 76 ? -3.333 0.561 -13.116 1.00 97.69 76 LEU A O 1
ATOM 593 N N . PHE A 1 77 ? -3.582 0.841 -10.877 1.00 97.31 77 PHE A N 1
ATOM 594 C CA . PHE A 1 77 ? -3.666 -0.556 -10.475 1.00 97.31 77 PHE A CA 1
ATOM 595 C C . PHE A 1 77 ? -4.915 -0.739 -9.618 1.00 97.31 77 PHE A C 1
ATOM 597 O O . PHE A 1 77 ? -5.133 0.094 -8.732 1.00 97.31 77 PHE A O 1
ATOM 604 N N . PRO A 1 78 ? -5.741 -1.767 -9.866 1.00 97.00 78 PRO A N 1
ATOM 605 C CA . PRO A 1 78 ? -6.830 -2.093 -8.955 1.00 97.00 78 PRO A CA 1
ATOM 606 C C . PRO A 1 78 ? -6.260 -2.401 -7.564 1.00 97.00 78 PRO A C 1
ATOM 608 O O . PRO A 1 78 ? -5.146 -2.910 -7.441 1.00 97.00 78 PRO A O 1
ATOM 611 N N . LEU A 1 79 ? -6.988 -2.013 -6.518 1.00 96.94 79 LEU A N 1
ATOM 612 C CA . LEU A 1 79 ? -6.582 -2.289 -5.136 1.00 96.94 79 LEU A CA 1
ATOM 613 C C . LEU A 1 79 ? -6.894 -3.732 -4.698 1.00 96.94 79 LEU A C 1
ATOM 615 O O . LEU A 1 79 ? -6.274 -4.209 -3.749 1.00 96.94 79 LEU A O 1
ATOM 619 N N . ASP A 1 80 ? -7.791 -4.408 -5.419 1.00 94.81 80 ASP A N 1
ATOM 620 C CA . ASP A 1 80 ? -8.239 -5.786 -5.202 1.00 94.81 80 ASP A CA 1
ATOM 621 C C . ASP A 1 80 ? -8.088 -6.575 -6.516 1.00 94.81 80 ASP A C 1
ATOM 623 O O . ASP A 1 80 ? -8.515 -6.087 -7.571 1.00 94.81 80 ASP A O 1
ATOM 627 N N . PHE A 1 81 ? -7.417 -7.729 -6.468 1.00 78.44 81 PHE A N 1
ATOM 628 C CA . PHE A 1 81 ? -7.061 -8.562 -7.625 1.00 78.44 81 PHE A CA 1
ATOM 629 C C . PHE A 1 81 ? -7.137 -10.050 -7.278 1.00 78.44 81 PHE A C 1
ATOM 631 O O . PHE A 1 81 ? -6.553 -10.438 -6.239 1.00 78.44 81 PHE A O 1
#